Protein AF-A0A6S7KHD9-F1 (afdb_monomer_lite)

Structure (mmCIF, N/CA/C/O backbone):
data_AF-A0A6S7KHD9-F1
#
_entry.id   AF-A0A6S7KHD9-F1
#
loop_
_atom_site.group_PDB
_atom_site.id
_atom_site.type_symbol
_atom_site.label_atom_id
_atom_site.label_alt_id
_atom_site.label_comp_id
_atom_site.label_asym_id
_atom_site.label_entity_id
_atom_site.label_seq_id
_atom_site.pdbx_PDB_ins_code
_atom_site.Cartn_x
_atom_site.Cartn_y
_atom_site.Cartn_z
_atom_site.occupancy
_atom_site.B_iso_or_equiv
_atom_site.auth_seq_id
_atom_site.auth_comp_id
_atom_site.auth_asym_id
_atom_site.auth_atom_id
_atom_site.pdbx_PDB_model_num
ATOM 1 N N . MET A 1 1 ? 16.690 0.648 7.094 1.00 38.12 1 MET A N 1
ATOM 2 C CA . MET A 1 1 ? 15.718 0.200 6.073 1.00 38.12 1 MET A CA 1
ATOM 3 C C . MET A 1 1 ? 16.508 -0.007 4.789 1.00 38.12 1 MET A C 1
ATOM 5 O O . MET A 1 1 ? 17.047 0.962 4.278 1.00 38.12 1 MET A O 1
ATOM 9 N N . TRP A 1 2 ? 16.720 -1.254 4.365 1.00 47.06 2 TRP A N 1
ATOM 10 C CA . TRP A 1 2 ? 17.621 -1.574 3.252 1.00 47.06 2 TRP A CA 1
ATOM 11 C C . TRP A 1 2 ? 16.851 -1.494 1.932 1.00 47.06 2 TRP A C 1
ATOM 13 O O . TRP A 1 2 ? 16.007 -2.342 1.657 1.00 47.06 2 TRP A O 1
ATOM 23 N N . PHE A 1 3 ? 17.110 -0.466 1.126 1.00 56.59 3 PHE A N 1
ATOM 24 C CA . PHE A 1 3 ? 16.656 -0.434 -0.261 1.00 56.59 3 PHE A CA 1
ATOM 25 C C . PHE A 1 3 ? 17.584 -1.342 -1.074 1.00 56.59 3 PHE A C 1
ATOM 27 O O . PHE A 1 3 ? 18.740 -0.998 -1.300 1.00 56.59 3 PHE A O 1
ATOM 34 N N . VAL A 1 4 ? 17.107 -2.521 -1.474 1.00 64.06 4 VAL A N 1
ATOM 35 C CA . VAL A 1 4 ? 17.858 -3.391 -2.389 1.00 64.06 4 VAL A CA 1
ATOM 36 C C . VAL A 1 4 ? 17.820 -2.763 -3.781 1.00 64.06 4 VAL A C 1
ATOM 38 O O . VAL A 1 4 ? 16.750 -2.488 -4.326 1.00 64.06 4 VAL A O 1
ATOM 41 N N . THR A 1 5 ? 18.995 -2.510 -4.351 1.00 79.94 5 THR A N 1
ATOM 42 C CA . THR A 1 5 ? 19.128 -2.001 -5.723 1.00 79.94 5 THR A CA 1
ATOM 43 C C . THR A 1 5 ? 18.818 -3.116 -6.732 1.00 79.94 5 THR A C 1
ATOM 45 O O . THR A 1 5 ? 19.049 -4.293 -6.458 1.00 79.94 5 THR A O 1
ATOM 48 N N . ALA A 1 6 ? 18.315 -2.777 -7.926 1.00 76.31 6 ALA A N 1
ATOM 49 C CA . ALA A 1 6 ? 17.919 -3.776 -8.934 1.00 76.31 6 ALA A CA 1
ATOM 50 C C . ALA A 1 6 ? 19.052 -4.753 -9.305 1.00 76.31 6 ALA A C 1
ATOM 52 O O . ALA A 1 6 ? 18.811 -5.933 -9.551 1.00 76.31 6 ALA A O 1
ATOM 53 N N . ARG A 1 7 ? 20.299 -4.271 -9.301 1.00 81.44 7 ARG A N 1
ATOM 54 C CA . ARG A 1 7 ? 21.485 -5.092 -9.545 1.00 81.44 7 ARG A CA 1
ATOM 55 C C . ARG A 1 7 ? 21.727 -6.098 -8.415 1.00 81.44 7 ARG A C 1
ATOM 57 O O . ARG A 1 7 ? 21.930 -7.276 -8.683 1.00 81.44 7 ARG A O 1
ATOM 64 N N . GLN A 1 8 ? 21.634 -5.647 -7.168 1.00 83.38 8 GLN A N 1
ATOM 65 C CA . GLN A 1 8 ? 21.805 -6.494 -5.990 1.00 83.38 8 GLN A CA 1
ATOM 66 C C . GLN A 1 8 ? 20.719 -7.578 -5.900 1.00 83.38 8 GLN A C 1
ATOM 68 O O . GLN A 1 8 ? 21.007 -8.701 -5.500 1.00 83.38 8 GLN A O 1
ATOM 73 N N . ALA A 1 9 ? 19.491 -7.281 -6.339 1.00 81.62 9 ALA A N 1
ATOM 74 C CA . ALA A 1 9 ? 18.421 -8.277 -6.417 1.00 81.62 9 ALA A CA 1
ATOM 75 C C . ALA A 1 9 ? 18.743 -9.410 -7.412 1.00 81.62 9 ALA A C 1
ATOM 77 O O . ALA A 1 9 ? 18.482 -10.574 -7.123 1.00 81.62 9 ALA A O 1
ATOM 78 N N . ILE A 1 10 ? 19.344 -9.087 -8.565 1.00 84.69 10 ILE A N 1
ATOM 79 C CA . ILE A 1 10 ? 19.777 -10.087 -9.557 1.00 84.69 10 ILE A CA 1
ATOM 80 C C . ILE A 1 10 ? 20.881 -10.981 -8.980 1.00 84.69 10 ILE A C 1
ATOM 82 O O . ILE A 1 10 ? 20.844 -12.192 -9.176 1.00 84.69 10 ILE A O 1
ATOM 86 N N . GLU A 1 11 ? 21.836 -10.398 -8.254 1.00 84.00 11 GLU A N 1
ATOM 87 C CA . GLU A 1 11 ? 22.936 -11.136 -7.619 1.00 84.00 11 GLU A CA 1
ATOM 88 C C . GLU A 1 11 ? 22.437 -12.048 -6.478 1.00 84.00 11 GLU A C 1
ATOM 90 O O . GLU A 1 11 ? 22.921 -13.168 -6.324 1.00 84.00 11 GLU A O 1
ATOM 95 N N . GLN A 1 12 ? 21.430 -11.610 -5.712 1.00 82.75 12 GLN A N 1
ATOM 96 C CA . GLN A 1 12 ? 20.821 -12.395 -4.629 1.00 82.75 12 GLN A CA 1
ATOM 97 C C . GLN A 1 12 ? 19.933 -13.537 -5.137 1.00 82.75 12 GLN A C 1
ATOM 99 O O . GLN A 1 12 ? 19.896 -14.611 -4.536 1.00 82.75 12 GLN A O 1
ATOM 104 N N . CYS A 1 13 ? 19.218 -13.335 -6.244 1.00 78.56 13 CYS A N 1
ATOM 105 C CA . CYS A 1 13 ? 18.383 -14.360 -6.860 1.00 78.56 13 CYS A CA 1
ATOM 106 C C . CYS A 1 13 ? 19.208 -15.272 -7.785 1.00 78.56 13 CYS A C 1
ATOM 108 O O . CYS A 1 13 ? 18.943 -15.355 -8.977 1.00 78.56 13 CYS A O 1
ATOM 110 N N . SER A 1 14 ? 20.205 -15.984 -7.260 1.00 79.38 14 SER A N 1
ATOM 111 C CA . SER A 1 14 ? 20.930 -16.994 -8.044 1.00 79.38 14 SER A CA 1
ATOM 112 C C . SER A 1 14 ? 20.189 -18.336 -8.003 1.00 79.38 14 SER A C 1
ATOM 114 O O . SER A 1 14 ? 20.044 -18.937 -6.940 1.00 79.38 14 SER A O 1
ATOM 116 N N . ASN A 1 15 ? 19.692 -18.812 -9.151 1.00 78.69 15 ASN A N 1
ATOM 117 C CA . ASN A 1 15 ? 19.079 -20.136 -9.293 1.00 78.69 15 ASN A CA 1
ATOM 118 C C . ASN A 1 15 ? 19.820 -20.923 -10.391 1.00 78.69 15 ASN A C 1
ATOM 120 O O . ASN A 1 15 ? 19.953 -20.410 -11.503 1.00 78.69 15 ASN A O 1
ATOM 124 N N . PRO A 1 16 ? 20.265 -22.168 -10.137 1.00 85.12 16 PRO A N 1
ATOM 125 C CA . PRO A 1 16 ? 21.029 -22.959 -11.107 1.00 85.12 16 PRO A CA 1
ATOM 126 C C . PRO A 1 16 ? 20.284 -23.234 -12.425 1.00 85.12 16 PRO A C 1
ATOM 128 O O . PRO A 1 16 ? 20.919 -23.482 -13.446 1.00 85.12 16 PRO A O 1
ATOM 131 N N . MET A 1 17 ? 18.951 -23.155 -12.434 1.00 86.31 17 MET A N 1
ATOM 132 C CA . MET A 1 17 ? 18.121 -23.379 -13.620 1.00 86.31 17 MET A CA 1
ATOM 133 C C . MET A 1 17 ? 17.767 -22.095 -14.383 1.00 86.31 17 MET A C 1
ATOM 135 O O . MET A 1 17 ? 17.244 -22.178 -15.493 1.00 86.31 17 MET A O 1
ATOM 139 N N . LEU A 1 18 ? 18.010 -20.904 -13.819 1.00 81.94 18 LEU A N 1
ATOM 140 C CA . LEU A 1 18 ? 17.540 -19.637 -14.389 1.00 81.94 18 LEU A CA 1
ATOM 141 C C . LEU A 1 18 ? 18.650 -18.580 -14.389 1.00 81.94 18 LEU A C 1
ATOM 143 O O . LEU A 1 18 ? 19.140 -18.165 -13.344 1.00 81.94 18 LEU A O 1
ATOM 147 N N . LYS A 1 19 ? 18.997 -18.075 -15.578 1.00 82.88 19 LYS A N 1
ATOM 148 C CA . LYS A 1 19 ? 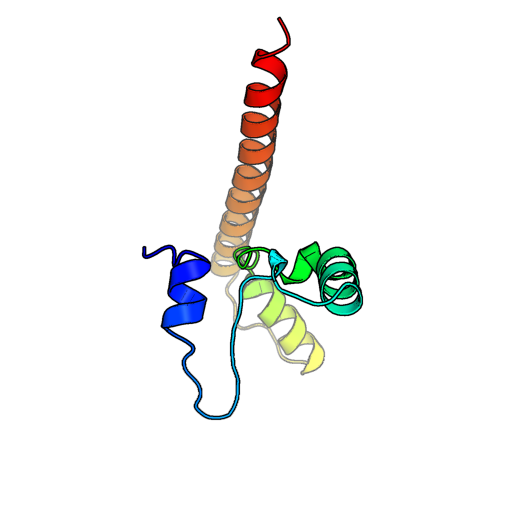19.905 -16.929 -15.725 1.00 82.88 19 LYS A CA 1
ATOM 149 C C . LYS A 1 19 ? 19.103 -15.631 -15.671 1.00 82.88 19 LYS A C 1
ATOM 151 O O . LYS A 1 19 ? 18.352 -15.331 -16.596 1.00 82.88 19 LYS A O 1
ATOM 156 N N . LEU A 1 20 ? 19.288 -14.849 -14.612 1.00 85.69 20 LEU A N 1
ATOM 157 C CA . LEU A 1 20 ? 18.731 -13.501 -14.501 1.00 85.69 20 LEU A CA 1
ATOM 158 C C . LEU A 1 20 ? 19.692 -12.485 -15.124 1.00 85.69 20 LEU A C 1
ATOM 160 O O . LEU A 1 20 ? 20.900 -12.539 -14.902 1.00 85.69 20 LEU A O 1
ATOM 164 N N . ARG A 1 21 ? 19.151 -11.573 -15.936 1.00 85.44 21 ARG A N 1
ATOM 165 C CA . ARG A 1 21 ? 19.896 -10.508 -16.619 1.00 85.44 21 ARG A CA 1
ATOM 166 C C . ARG A 1 21 ? 19.122 -9.194 -16.566 1.00 85.44 21 ARG A C 1
ATOM 168 O O . ARG A 1 21 ? 17.891 -9.221 -16.478 1.00 85.44 21 ARG A O 1
ATOM 175 N N . PRO A 1 22 ? 19.810 -8.046 -16.658 1.00 88.00 22 PRO A N 1
ATOM 176 C CA . PRO A 1 22 ? 19.148 -6.762 -16.819 1.00 88.00 22 PRO A CA 1
ATOM 177 C C . PRO A 1 22 ? 18.266 -6.721 -18.074 1.00 88.00 22 PRO A C 1
ATOM 179 O O . PRO A 1 22 ? 18.598 -7.285 -19.116 1.00 88.00 22 PRO A O 1
ATOM 182 N N . LEU A 1 23 ? 17.159 -5.979 -18.006 1.00 85.19 23 LEU A N 1
ATOM 183 C CA . LEU A 1 23 ? 16.171 -5.905 -19.087 1.00 85.19 23 LEU A CA 1
ATOM 184 C C . LEU A 1 23 ? 16.737 -5.352 -20.413 1.00 85.19 23 LEU A C 1
ATOM 186 O O . LEU A 1 23 ? 16.223 -5.683 -21.484 1.00 85.19 23 LEU A O 1
ATOM 190 N N . TYR A 1 24 ? 17.800 -4.540 -20.373 1.00 87.25 24 TYR A N 1
ATOM 191 C CA . TYR A 1 24 ? 18.432 -4.009 -21.588 1.00 87.25 24 TYR A CA 1
ATOM 192 C C . TYR A 1 24 ? 19.090 -5.109 -22.443 1.00 87.25 24 TYR A C 1
ATOM 194 O O . TYR A 1 24 ? 19.113 -4.975 -23.668 1.00 87.25 24 TYR A O 1
ATOM 202 N N . GLU A 1 25 ? 19.524 -6.213 -21.823 1.00 90.00 25 GLU A N 1
ATOM 203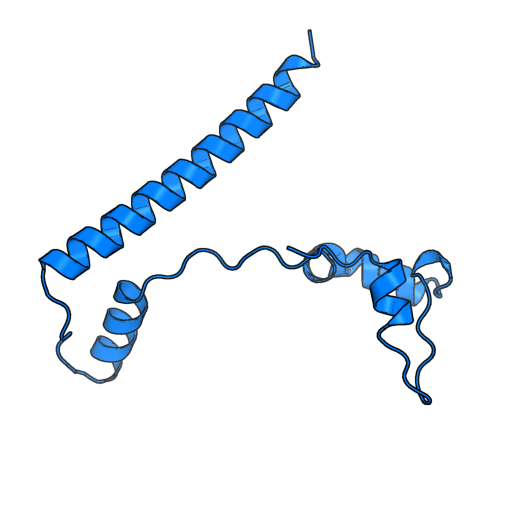 C CA . GLU A 1 25 ? 20.072 -7.405 -22.496 1.00 90.00 25 GLU A CA 1
ATOM 204 C C . GLU A 1 25 ? 18.973 -8.340 -23.026 1.00 90.00 25 GLU A C 1
ATOM 206 O O . GLU A 1 25 ? 19.251 -9.294 -23.748 1.00 90.00 25 GLU A O 1
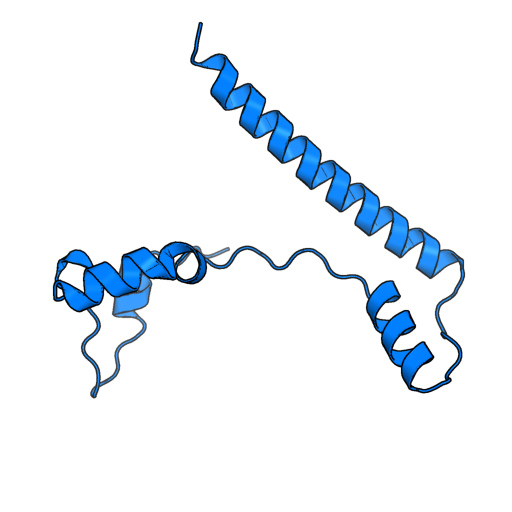ATOM 211 N N . GLY A 1 26 ? 17.708 -8.088 -22.675 1.00 87.19 26 GLY A N 1
ATOM 212 C CA . GLY A 1 26 ? 16.582 -8.922 -23.080 1.00 87.19 26 GLY A CA 1
ATOM 213 C C . GLY A 1 26 ? 16.210 -8.788 -24.561 1.00 87.19 26 GLY A C 1
ATOM 214 O O . GLY A 1 26 ? 16.502 -7.790 -25.229 1.00 87.19 26 GLY A O 1
ATOM 215 N N . THR A 1 27 ? 15.476 -9.784 -25.062 1.00 92.31 27 THR A N 1
ATOM 216 C CA . THR A 1 27 ? 14.879 -9.763 -26.407 1.00 92.31 27 THR A CA 1
ATOM 217 C C . THR A 1 27 ? 13.859 -8.628 -26.559 1.00 92.31 27 THR A C 1
ATOM 219 O O . THR A 1 27 ? 13.313 -8.124 -25.574 1.00 92.31 27 THR A O 1
ATOM 222 N N . GLN A 1 28 ? 13.539 -8.244 -27.800 1.00 93.31 28 GLN A N 1
ATOM 223 C CA . GLN A 1 28 ? 12.531 -7.207 -28.073 1.00 93.31 28 GLN A CA 1
ATOM 224 C C . GLN A 1 28 ? 11.164 -7.543 -27.459 1.00 93.31 28 GLN A C 1
ATOM 226 O O . GLN A 1 28 ? 10.538 -6.691 -26.831 1.00 93.31 28 GLN A O 1
ATOM 231 N N . ASN A 1 29 ? 10.743 -8.808 -27.531 1.00 92.19 29 ASN A N 1
ATOM 232 C CA . ASN A 1 29 ? 9.500 -9.275 -26.909 1.00 92.19 29 ASN A CA 1
ATOM 233 C C . ASN A 1 29 ? 9.517 -9.104 -25.383 1.00 92.19 29 ASN A C 1
ATOM 235 O O . ASN A 1 29 ? 8.520 -8.680 -24.798 1.00 92.19 29 ASN A O 1
ATOM 239 N N . SER A 1 30 ? 10.657 -9.382 -24.739 1.00 89.06 30 SER A N 1
ATOM 240 C CA . SER A 1 30 ? 10.833 -9.172 -23.298 1.00 89.06 30 SER A CA 1
ATOM 241 C C . SER A 1 30 ? 10.738 -7.688 -22.933 1.00 89.06 30 SER A C 1
ATOM 243 O O . SER A 1 30 ? 9.993 -7.311 -22.026 1.00 89.06 30 SER A O 1
ATOM 245 N N . LYS A 1 31 ? 11.400 -6.821 -23.710 1.00 91.19 31 LYS A N 1
ATOM 246 C CA . LYS A 1 31 ? 11.348 -5.361 -23.542 1.00 91.19 31 LYS A CA 1
ATOM 247 C C . LYS A 1 31 ? 9.926 -4.819 -23.697 1.00 91.19 31 LYS A C 1
ATOM 249 O O . LYS A 1 31 ? 9.483 -4.030 -22.866 1.00 91.19 31 LYS A O 1
ATOM 254 N N . LEU A 1 32 ? 9.187 -5.267 -24.712 1.00 93.38 32 LEU A N 1
ATOM 255 C CA . LEU A 1 32 ? 7.789 -4.879 -24.928 1.00 93.38 32 LEU A CA 1
ATOM 256 C C . LEU A 1 32 ? 6.879 -5.351 -23.791 1.00 93.38 32 LEU A C 1
ATOM 258 O O . LEU A 1 32 ? 6.051 -4.578 -23.310 1.00 93.38 32 LEU A O 1
ATOM 262 N N . LYS A 1 33 ? 7.055 -6.589 -23.317 1.00 90.94 33 LYS A N 1
ATOM 263 C CA . LYS A 1 33 ? 6.297 -7.123 -22.178 1.00 90.94 33 LYS A CA 1
ATOM 264 C C . LYS A 1 33 ? 6.561 -6.325 -20.901 1.00 90.94 33 LYS A C 1
ATOM 266 O O . LYS A 1 33 ? 5.619 -5.993 -20.191 1.00 90.94 33 LYS A O 1
ATOM 271 N N . ALA A 1 34 ? 7.816 -5.975 -20.636 1.00 89.19 34 ALA A N 1
ATOM 272 C CA . ALA A 1 34 ? 8.174 -5.163 -19.481 1.00 89.19 34 ALA A CA 1
ATOM 273 C C . ALA A 1 34 ? 7.587 -3.747 -19.564 1.00 89.19 34 ALA A C 1
ATOM 275 O O . ALA A 1 34 ? 7.013 -3.277 -18.588 1.00 89.19 34 ALA A O 1
ATOM 276 N N . ARG A 1 35 ? 7.639 -3.103 -20.740 1.00 88.12 35 ARG A N 1
ATOM 277 C CA . ARG A 1 35 ? 7.007 -1.790 -20.967 1.00 88.12 35 ARG A CA 1
ATOM 278 C C . ARG A 1 35 ? 5.499 -1.813 -20.709 1.00 88.12 35 ARG A C 1
ATOM 280 O O . ARG A 1 35 ? 4.975 -0.880 -20.118 1.00 88.12 35 ARG A O 1
ATOM 287 N N . ARG A 1 36 ? 4.808 -2.884 -21.110 1.00 90.62 36 ARG A N 1
ATOM 288 C CA . ARG A 1 36 ? 3.366 -3.054 -20.855 1.00 90.62 36 ARG A CA 1
ATOM 289 C C . ARG A 1 36 ? 3.031 -3.267 -19.375 1.00 90.62 36 ARG A C 1
ATOM 291 O O . ARG A 1 36 ? 1.923 -2.954 -18.967 1.00 90.62 36 ARG A O 1
ATOM 298 N N . ASN A 1 37 ? 3.979 -3.765 -18.583 1.00 86.19 37 ASN A N 1
ATOM 299 C CA . ASN A 1 37 ? 3.779 -4.135 -17.180 1.00 86.19 37 ASN A CA 1
ATOM 300 C C . ASN A 1 37 ? 4.528 -3.214 -16.201 1.00 86.19 37 ASN A C 1
ATOM 302 O O . ASN A 1 37 ? 4.831 -3.633 -15.084 1.00 86.19 37 ASN A O 1
ATOM 306 N N . VAL A 1 38 ? 4.850 -1.977 -16.599 1.00 83.12 38 VAL A N 1
ATOM 307 C CA . VAL A 1 38 ? 5.645 -1.035 -15.785 1.00 83.12 38 VAL A CA 1
ATOM 308 C C . VAL A 1 38 ? 5.070 -0.849 -14.382 1.00 83.12 38 VAL A C 1
ATOM 310 O O . VAL A 1 38 ? 5.832 -0.846 -13.419 1.00 83.12 38 VAL A O 1
ATOM 313 N N . ASP A 1 39 ? 3.747 -0.779 -14.241 1.00 78.81 39 ASP A N 1
ATOM 314 C CA . ASP A 1 39 ? 3.093 -0.586 -12.941 1.00 78.81 39 ASP A CA 1
ATOM 315 C C . ASP A 1 39 ? 3.353 -1.726 -11.946 1.00 78.81 39 ASP A C 1
ATOM 317 O O . ASP A 1 39 ? 3.391 -1.494 -10.738 1.00 78.81 39 ASP A O 1
ATOM 321 N N . PHE A 1 40 ? 3.582 -2.944 -12.444 1.00 76.12 40 PHE A N 1
ATOM 322 C CA . PHE A 1 40 ? 3.893 -4.123 -11.631 1.00 76.12 40 PHE A CA 1
ATOM 323 C C . PHE A 1 40 ? 5.392 -4.286 -11.363 1.00 76.12 40 PHE A C 1
ATOM 325 O O . PHE A 1 40 ? 5.774 -4.988 -10.431 1.00 76.12 40 PHE A O 1
ATOM 332 N N . LEU A 1 41 ? 6.238 -3.668 -12.191 1.00 75.81 41 LEU A N 1
ATOM 333 C CA . LEU A 1 41 ? 7.698 -3.708 -12.073 1.00 75.81 41 LEU A CA 1
ATOM 334 C C . LEU A 1 41 ? 8.256 -2.578 -11.196 1.00 75.81 41 LEU A C 1
ATOM 336 O O . LEU A 1 41 ? 9.445 -2.583 -10.877 1.00 75.81 41 LEU A O 1
ATOM 340 N N . GLN A 1 42 ? 7.426 -1.603 -10.815 1.00 75.25 42 GLN A N 1
ATOM 341 C CA . GLN A 1 42 ? 7.816 -0.569 -9.863 1.00 75.25 42 GLN A CA 1
ATOM 342 C C . GLN A 1 42 ? 8.140 -1.194 -8.498 1.00 75.25 42 GLN A C 1
ATOM 344 O O . GLN A 1 42 ? 7.463 -2.141 -8.083 1.00 75.25 42 GLN A O 1
ATOM 349 N N . PRO A 1 43 ? 9.138 -0.655 -7.767 1.00 75.19 43 PRO A N 1
ATOM 350 C CA . PRO A 1 43 ? 9.343 -1.001 -6.370 1.00 75.19 43 PRO A CA 1
ATOM 351 C C . PRO A 1 43 ? 8.013 -0.943 -5.631 1.00 75.19 43 PRO A C 1
ATOM 353 O O . PRO A 1 43 ? 7.219 -0.021 -5.840 1.00 75.19 43 PRO A O 1
ATOM 356 N N . TYR A 1 44 ? 7.766 -1.959 -4.810 1.00 72.69 44 TYR A N 1
ATOM 357 C CA . TYR A 1 44 ? 6.487 -2.141 -4.148 1.00 72.69 44 TYR A CA 1
ATOM 358 C C . TYR A 1 44 ? 6.055 -0.849 -3.449 1.00 72.69 44 TYR A C 1
ATOM 360 O O . TYR A 1 44 ? 6.681 -0.402 -2.486 1.00 72.69 44 TYR A O 1
ATOM 368 N N . LYS A 1 45 ? 4.974 -0.242 -3.949 1.00 71.44 45 LYS A N 1
ATOM 369 C CA . LYS A 1 45 ? 4.313 0.859 -3.253 1.00 71.44 45 LYS A CA 1
ATOM 370 C C . LYS A 1 45 ? 3.797 0.290 -1.941 1.00 71.44 45 LYS A C 1
ATOM 372 O O . LYS A 1 45 ? 3.117 -0.737 -1.946 1.00 71.44 45 LYS A O 1
ATOM 377 N N . GLU A 1 46 ? 4.125 0.940 -0.827 1.00 74.06 46 GLU A N 1
ATOM 378 C CA . GLU A 1 46 ? 3.578 0.543 0.467 1.00 74.06 46 GLU A CA 1
ATOM 379 C C . GLU A 1 46 ? 2.056 0.432 0.345 1.00 74.06 46 GLU A C 1
ATOM 381 O O . GLU A 1 46 ? 1.395 1.335 -0.184 1.00 74.06 46 GLU A O 1
ATOM 386 N N . ARG A 1 47 ? 1.499 -0.704 0.790 1.00 74.44 47 ARG A N 1
ATOM 387 C CA . ARG A 1 47 ? 0.048 -0.897 0.788 1.00 74.44 47 ARG A CA 1
ATOM 388 C C . ARG A 1 47 ? -0.586 0.290 1.510 1.00 74.44 47 ARG A C 1
ATOM 390 O O . ARG A 1 47 ? -0.105 0.661 2.585 1.00 74.44 47 ARG A O 1
ATOM 397 N N . PRO A 1 48 ? -1.664 0.872 0.960 1.00 78.38 48 PRO A N 1
ATOM 398 C CA . PRO A 1 48 ? -2.374 1.925 1.662 1.00 78.38 48 PRO A CA 1
ATOM 399 C C . PRO A 1 48 ? -2.748 1.408 3.049 1.00 78.38 48 PRO A C 1
ATOM 401 O O . PRO A 1 48 ? -3.129 0.244 3.193 1.00 78.38 48 PRO A O 1
ATOM 404 N N . LYS A 1 49 ? -2.620 2.256 4.073 1.00 79.62 49 LYS A N 1
ATOM 405 C CA . LYS A 1 49 ? -2.945 1.853 5.442 1.00 79.62 49 LYS A CA 1
ATOM 406 C C . LYS A 1 49 ? -4.410 1.411 5.495 1.00 79.62 49 LYS A C 1
ATOM 408 O O . LYS A 1 49 ? -5.324 2.223 5.363 1.00 79.62 49 LYS A O 1
ATOM 413 N N . THR A 1 50 ? -4.629 0.110 5.640 1.00 80.19 50 THR A N 1
ATOM 414 C CA . THR A 1 50 ? -5.955 -0.494 5.789 1.00 80.19 50 THR A CA 1
ATOM 415 C C . THR A 1 50 ? -6.376 -0.457 7.248 1.00 80.19 50 THR A C 1
ATOM 417 O O . THR A 1 50 ? -5.532 -0.617 8.129 1.00 80.19 50 THR A O 1
ATOM 420 N N . THR A 1 51 ? -7.673 -0.326 7.523 1.00 80.25 51 THR A N 1
ATOM 421 C CA . THR A 1 51 ? -8.176 -0.358 8.901 1.00 80.25 51 THR A CA 1
ATOM 422 C C . THR A 1 51 ? -8.904 -1.626 9.257 1.00 80.25 51 THR A C 1
ATOM 424 O O . THR A 1 51 ? -9.676 -2.192 8.478 1.00 80.25 51 THR A O 1
ATOM 427 N N . LYS A 1 52 ? -8.712 -2.012 10.518 1.00 83.50 52 LYS A N 1
ATOM 428 C CA . LYS A 1 52 ? -9.415 -3.129 11.147 1.00 83.50 52 LYS A CA 1
ATOM 429 C C . LYS A 1 52 ? -10.921 -2.878 11.178 1.00 83.50 52 LYS A C 1
ATOM 431 O O . LYS A 1 52 ? -11.698 -3.813 11.047 1.00 83.50 52 LYS A O 1
ATOM 436 N N . LEU A 1 53 ? -11.338 -1.611 11.267 1.00 88.75 53 LEU A N 1
ATOM 437 C CA . LEU A 1 53 ? -12.746 -1.223 11.260 1.00 88.75 53 LEU A CA 1
ATOM 438 C C . LEU A 1 53 ? -13.491 -1.702 10.006 1.00 88.75 53 LEU A C 1
ATOM 440 O O . LEU A 1 53 ? -14.561 -2.299 10.119 1.00 88.75 53 LEU A O 1
ATOM 444 N N . VAL A 1 54 ? -12.942 -1.439 8.816 1.00 88.06 54 VAL A N 1
ATOM 445 C CA . VAL A 1 54 ? -13.603 -1.813 7.556 1.00 88.06 54 VAL A CA 1
ATOM 446 C C . VAL A 1 54 ? -13.628 -3.330 7.403 1.00 88.06 54 VAL A C 1
ATOM 448 O O . VAL A 1 54 ? -14.682 -3.877 7.085 1.00 88.06 54 VAL A O 1
ATOM 451 N N . ALA A 1 55 ? -12.514 -4.004 7.707 1.00 90.25 55 ALA A N 1
ATOM 452 C CA . ALA A 1 55 ? -12.439 -5.463 7.700 1.00 90.25 55 ALA A CA 1
ATOM 453 C C . ALA A 1 55 ? -13.483 -6.090 8.644 1.00 90.25 55 ALA A C 1
ATOM 455 O O . ALA A 1 55 ? -14.287 -6.910 8.208 1.00 90.25 55 ALA A O 1
ATOM 456 N N . ASN A 1 56 ? -13.553 -5.628 9.897 1.00 90.81 56 ASN A N 1
ATOM 457 C CA . ASN A 1 56 ? -14.510 -6.121 10.890 1.00 90.81 56 ASN A CA 1
ATOM 458 C C . ASN A 1 56 ? -15.959 -5.894 10.457 1.00 90.81 56 ASN A C 1
ATOM 460 O O . ASN A 1 56 ? -16.783 -6.783 10.626 1.00 90.81 56 ASN A O 1
ATOM 464 N N . ARG A 1 57 ? -16.282 -4.734 9.870 1.00 91.31 57 ARG A N 1
ATOM 465 C CA . ARG A 1 57 ? -17.629 -4.461 9.344 1.00 91.31 57 ARG A CA 1
ATOM 466 C C . ARG A 1 57 ? -18.012 -5.449 8.242 1.00 91.31 57 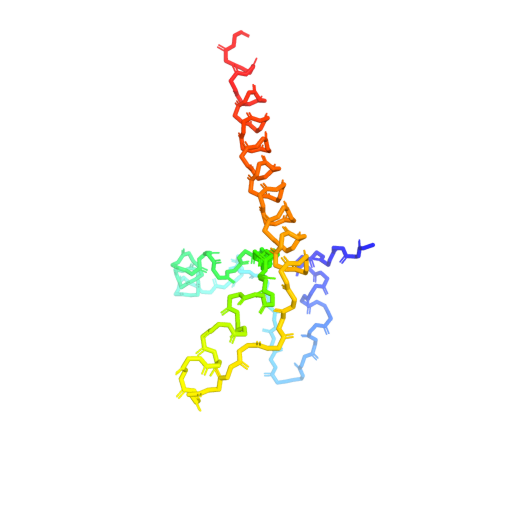ARG A C 1
ATOM 468 O O . ARG A 1 57 ? -19.123 -5.965 8.262 1.00 91.31 57 ARG A O 1
ATOM 475 N N . LEU A 1 58 ? -17.117 -5.663 7.277 1.00 92.88 58 LEU A N 1
ATOM 476 C CA . LEU A 1 58 ? -17.375 -6.534 6.129 1.00 92.88 58 LEU A CA 1
ATOM 477 C C . LEU A 1 58 ? -17.570 -7.986 6.573 1.00 92.88 58 LEU A C 1
ATOM 479 O O . LEU A 1 58 ? -18.562 -8.607 6.207 1.00 92.88 58 LEU A O 1
ATOM 483 N N . VAL A 1 59 ? -16.664 -8.491 7.411 1.00 94.00 59 VAL A N 1
ATOM 484 C CA . VAL A 1 59 ? -16.716 -9.868 7.915 1.00 94.00 59 VAL A CA 1
ATOM 485 C C . VAL A 1 59 ? -17.931 -10.076 8.817 1.00 94.00 59 VAL A C 1
ATOM 487 O O . VAL A 1 59 ? -18.685 -11.021 8.616 1.00 94.00 59 VAL A O 1
ATOM 490 N N . ALA A 1 60 ? -18.167 -9.176 9.775 1.00 94.44 60 ALA A N 1
ATOM 491 C CA . ALA A 1 60 ? -19.300 -9.295 10.688 1.00 94.44 60 ALA A CA 1
ATOM 492 C C . ALA A 1 60 ? -20.642 -9.212 9.945 1.00 94.44 60 ALA A C 1
ATOM 494 O O . ALA A 1 60 ? -21.542 -9.986 10.244 1.00 94.44 60 ALA A O 1
ATOM 495 N N . GLY A 1 61 ? -20.759 -8.336 8.939 1.00 94.81 61 GLY A N 1
ATOM 496 C CA . GLY A 1 61 ? -21.956 -8.237 8.102 1.00 94.81 61 GLY A CA 1
ATOM 497 C C . GLY A 1 61 ? -22.221 -9.503 7.287 1.00 94.81 61 GLY A C 1
ATOM 498 O O . GLY A 1 61 ? -23.353 -9.971 7.256 1.00 94.81 61 GLY A O 1
ATOM 499 N N . ALA A 1 62 ? -21.183 -10.091 6.686 1.00 96.62 62 ALA A N 1
ATOM 500 C CA . ALA A 1 62 ? -21.310 -11.330 5.917 1.00 96.62 62 ALA A CA 1
ATOM 501 C C . ALA A 1 62 ? -21.661 -12.543 6.794 1.00 96.62 62 ALA A C 1
ATOM 503 O O . ALA A 1 62 ? -22.416 -13.411 6.371 1.00 96.62 62 ALA A O 1
ATOM 504 N N . LEU A 1 63 ? -21.134 -12.591 8.021 1.00 96.94 63 LEU A N 1
ATOM 505 C CA . LEU A 1 63 ? -21.391 -13.670 8.979 1.00 96.94 63 LEU A CA 1
ATOM 506 C C . LEU A 1 63 ? -22.633 -13.427 9.857 1.00 96.94 63 LEU A C 1
ATOM 508 O O . LEU A 1 63 ? -22.917 -14.233 10.738 1.00 96.94 63 LEU A O 1
ATOM 512 N N . GLY A 1 64 ? -23.344 -12.305 9.684 1.00 95.00 64 GLY A N 1
ATOM 513 C CA . GLY A 1 64 ? -24.485 -11.930 10.532 1.00 95.00 64 GLY A CA 1
ATOM 514 C C . GLY A 1 64 ? -24.121 -11.674 12.003 1.00 95.00 64 GLY A C 1
ATOM 515 O O . GLY A 1 64 ? -24.981 -11.701 12.882 1.00 95.00 64 GLY A O 1
ATOM 516 N N . MET A 1 65 ? -22.843 -11.435 12.300 1.00 92.81 65 MET A N 1
ATOM 517 C CA . MET A 1 65 ? -22.338 -11.214 13.651 1.00 92.81 65 MET A CA 1
ATOM 518 C C . MET A 1 65 ? -22.377 -9.730 14.026 1.00 92.81 65 MET A C 1
ATOM 520 O O . MET A 1 65 ? -22.223 -8.836 13.193 1.00 92.81 65 MET A O 1
ATOM 524 N N . ARG A 1 66 ? -22.502 -9.437 15.325 1.00 87.50 66 ARG A N 1
ATOM 525 C CA . ARG A 1 66 ? -22.331 -8.068 15.834 1.00 87.50 66 ARG A CA 1
ATOM 526 C C . ARG A 1 66 ? -20.845 -7.732 15.966 1.00 87.50 66 ARG A C 1
ATOM 528 O O . ARG A 1 66 ? -20.059 -8.535 16.466 1.00 87.50 66 ARG A O 1
ATOM 535 N N . SER A 1 67 ? -20.463 -6.527 15.544 1.00 85.12 67 SER A N 1
ATOM 536 C CA . SER A 1 67 ? -19.093 -6.030 15.714 1.00 85.12 67 SER A CA 1
ATOM 537 C C . SER A 1 67 ? -18.757 -5.865 17.199 1.00 85.12 67 SER A C 1
ATOM 539 O O . SER A 1 67 ? -19.506 -5.218 17.928 1.00 85.12 67 SER A O 1
ATOM 541 N N . LYS A 1 68 ? -17.614 -6.413 17.629 1.00 86.00 68 LYS A N 1
ATOM 542 C CA . LYS A 1 68 ? -17.103 -6.302 19.008 1.00 86.00 68 LYS A CA 1
ATOM 543 C C . LYS A 1 68 ? -16.387 -4.973 19.294 1.00 86.00 68 LYS A C 1
ATOM 545 O O . LYS A 1 68 ? -16.019 -4.723 20.431 1.00 86.00 68 LYS A O 1
ATOM 550 N N . MET A 1 69 ? -16.181 -4.138 18.272 1.00 87.38 69 MET A N 1
ATOM 551 C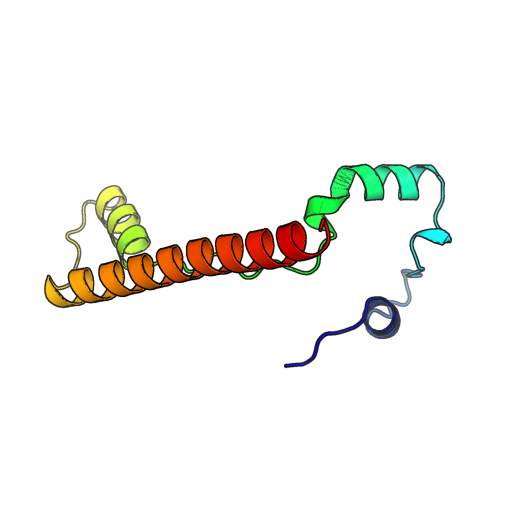 CA . MET A 1 69 ? -15.435 -2.880 18.390 1.00 87.38 69 MET A CA 1
ATOM 552 C C . MET A 1 69 ? -16.217 -1.831 19.189 1.00 87.38 69 MET A C 1
ATOM 554 O O . MET A 1 69 ? -17.367 -1.496 18.847 1.00 87.38 69 MET A O 1
ATOM 558 N N . SER A 1 70 ? -15.564 -1.237 20.185 1.00 89.94 70 SER A N 1
ATOM 559 C CA . SER A 1 70 ? -16.135 -0.147 20.975 1.00 89.94 70 SER A CA 1
ATOM 560 C C . SER A 1 70 ? -16.358 1.110 20.112 1.00 89.94 70 SER A C 1
ATOM 562 O O . SER A 1 70 ? -15.934 1.200 18.951 1.00 89.94 70 SER A O 1
ATOM 564 N N . LYS A 1 71 ? -17.112 2.088 20.629 1.00 89.06 71 LYS A N 1
ATOM 565 C CA . LYS A 1 71 ? -17.297 3.376 19.934 1.00 89.06 71 LYS A CA 1
ATOM 566 C C . LYS A 1 71 ? -15.992 4.181 19.901 1.00 89.06 71 LYS A C 1
ATOM 568 O O . LYS A 1 71 ? -15.677 4.767 18.872 1.00 89.06 71 LYS A O 1
ATOM 573 N N . GLU A 1 72 ? -15.219 4.141 20.979 1.00 91.94 72 GLU A N 1
ATOM 574 C CA . GLU A 1 72 ? -13.941 4.849 21.110 1.00 91.94 72 GLU A CA 1
ATOM 575 C C . GLU A 1 72 ? -12.890 4.291 20.144 1.00 91.94 72 GLU A C 1
ATOM 577 O O . GLU A 1 72 ? -12.280 5.040 19.383 1.00 91.94 72 GLU A O 1
ATOM 582 N N . GLU A 1 73 ? -12.763 2.963 20.059 1.00 89.25 73 GLU A N 1
ATOM 583 C CA . GLU A 1 73 ? -11.865 2.296 19.105 1.00 89.25 73 GLU A CA 1
ATOM 584 C C . GLU A 1 73 ? -12.212 2.649 17.653 1.00 89.25 73 GLU A C 1
ATOM 586 O O . GLU A 1 73 ? -11.334 2.824 16.805 1.00 89.25 73 GLU A O 1
ATOM 591 N N . ARG A 1 74 ? -13.510 2.792 17.353 1.00 89.06 74 ARG A N 1
ATOM 592 C CA . ARG A 1 74 ? -13.986 3.253 16.044 1.00 89.06 74 ARG A CA 1
ATOM 593 C C . ARG A 1 74 ? -13.566 4.686 15.745 1.00 89.06 74 ARG A C 1
ATOM 595 O O . ARG A 1 74 ? -13.217 4.962 14.597 1.00 89.06 74 ARG A O 1
ATOM 602 N N . GLN A 1 75 ? -13.634 5.574 16.733 1.00 91.62 75 GLN A N 1
ATOM 603 C CA . GLN A 1 75 ? -13.233 6.975 16.604 1.00 91.62 75 GLN A CA 1
ATOM 604 C C . GLN A 1 75 ? -11.732 7.071 16.300 1.00 91.62 75 GLN A C 1
ATOM 606 O O . GLN A 1 75 ? -11.348 7.642 15.280 1.00 91.62 75 GLN A O 1
ATOM 611 N N . LEU A 1 76 ? -10.909 6.384 17.098 1.00 91.75 76 LEU A N 1
ATOM 612 C CA . LEU A 1 76 ? -9.453 6.355 16.949 1.00 91.75 76 LEU A CA 1
ATOM 613 C C . LEU A 1 76 ? -9.021 5.813 15.583 1.00 91.75 76 LEU A C 1
ATOM 615 O O . LEU A 1 76 ? -8.161 6.385 14.917 1.00 91.75 76 LEU A O 1
ATOM 619 N N . GLU A 1 77 ? -9.626 4.716 15.120 1.00 89.94 77 GLU A N 1
ATOM 620 C CA . GLU A 1 77 ? -9.320 4.174 13.792 1.00 89.94 77 GLU A CA 1
ATOM 621 C C . GLU A 1 77 ? -9.741 5.131 12.665 1.00 89.94 77 GLU A C 1
ATOM 623 O O . GLU A 1 77 ? -9.039 5.231 11.659 1.00 89.94 77 GLU A O 1
ATOM 628 N N . ARG A 1 78 ? -10.846 5.878 12.815 1.00 89.44 78 ARG A N 1
ATOM 629 C CA . ARG A 1 78 ? -11.261 6.897 11.833 1.00 89.44 78 ARG A CA 1
ATOM 630 C C . ARG A 1 78 ? -10.296 8.076 11.789 1.00 89.44 78 ARG A C 1
ATOM 632 O O . ARG A 1 78 ? -9.941 8.512 10.695 1.00 89.44 78 ARG A O 1
ATOM 639 N N . GLU A 1 79 ? -9.862 8.563 12.944 1.00 92.50 79 GLU A N 1
ATOM 640 C CA . GLU A 1 79 ? -8.889 9.652 13.053 1.00 92.50 79 GLU A CA 1
ATOM 641 C C . GLU A 1 79 ? -7.548 9.261 12.434 1.00 92.50 79 GLU A C 1
ATOM 643 O O . GLU A 1 79 ? -7.009 10.011 11.622 1.00 92.50 79 GLU A O 1
ATOM 648 N N . LYS A 1 80 ? -7.068 8.037 12.692 1.00 89.88 80 LYS A N 1
ATOM 649 C CA . LYS A 1 80 ? -5.862 7.496 12.044 1.00 89.88 80 LYS A CA 1
ATOM 650 C C . LYS A 1 80 ? -5.972 7.483 10.517 1.00 89.88 80 LYS A C 1
ATOM 652 O O . LYS A 1 80 ? -5.025 7.873 9.839 1.00 89.88 80 LYS A O 1
ATOM 657 N N . ILE A 1 81 ? -7.112 7.060 9.954 1.00 88.00 81 ILE A N 1
ATOM 658 C CA . ILE A 1 81 ? -7.330 7.102 8.492 1.00 88.00 81 ILE A CA 1
ATOM 659 C C . ILE A 1 81 ? -7.317 8.540 7.990 1.00 88.00 81 ILE A C 1
ATOM 661 O O . ILE A 1 81 ? -6.730 8.816 6.945 1.00 88.00 81 ILE A O 1
ATOM 665 N N . LYS A 1 82 ? -8.014 9.437 8.691 1.00 90.69 82 LYS A N 1
ATOM 666 C CA . LYS A 1 82 ? -8.15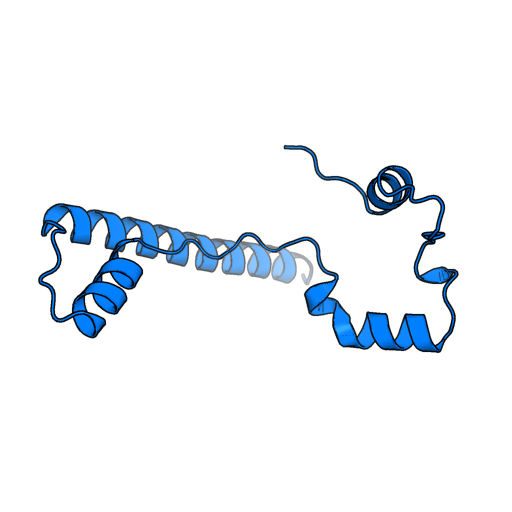2 10.835 8.292 1.00 90.69 82 LYS A CA 1
ATOM 667 C C . LYS A 1 82 ? -6.785 11.517 8.249 1.00 90.69 82 LYS A C 1
ATOM 669 O O . LYS A 1 82 ? -6.420 12.030 7.196 1.00 90.69 82 LYS A O 1
ATOM 674 N N . ALA A 1 83 ? -6.003 11.389 9.319 1.00 91.94 83 ALA A N 1
ATOM 675 C CA . ALA A 1 83 ? -4.640 11.905 9.393 1.00 91.94 83 ALA A CA 1
ATOM 676 C C . ALA A 1 83 ? -3.751 11.336 8.274 1.00 91.94 83 ALA A C 1
ATOM 678 O O . ALA A 1 83 ? -2.970 12.057 7.657 1.00 91.94 83 ALA A O 1
ATOM 679 N N . GLU A 1 84 ? -3.895 10.048 7.948 1.00 89.44 84 GLU A N 1
ATOM 680 C CA . GLU A 1 84 ? -3.124 9.435 6.868 1.00 89.44 84 GLU A CA 1
ATOM 681 C C . GLU A 1 84 ? -3.519 9.956 5.476 1.00 89.44 84 GLU A C 1
ATOM 683 O O . GLU A 1 84 ? -2.653 10.179 4.627 1.00 89.44 84 GLU A O 1
ATOM 688 N N . ARG A 1 85 ? -4.818 10.171 5.233 1.00 89.25 85 ARG A N 1
ATOM 689 C CA . ARG A 1 85 ? -5.322 10.767 3.986 1.00 89.25 85 ARG A CA 1
ATOM 690 C C . ARG A 1 85 ? -4.843 12.203 3.834 1.00 89.25 85 ARG A C 1
ATOM 692 O O . ARG A 1 85 ? -4.349 12.555 2.769 1.00 89.25 85 ARG A O 1
ATOM 699 N N . GLU A 1 86 ? -4.940 12.995 4.894 1.00 93.50 86 GLU A N 1
ATOM 700 C CA . GLU A 1 86 ? -4.445 14.373 4.925 1.00 93.50 86 GLU A CA 1
ATOM 701 C C . GLU A 1 86 ? -2.940 14.415 4.671 1.00 93.50 86 GLU A C 1
ATOM 703 O O . GLU A 1 86 ? -2.485 15.176 3.824 1.00 93.50 86 GLU A O 1
ATOM 708 N N . ARG A 1 87 ? -2.170 13.518 5.298 1.00 91.69 87 ARG A N 1
ATOM 709 C CA . ARG A 1 87 ? -0.734 13.368 5.040 1.00 91.69 87 ARG A CA 1
ATOM 710 C C . ARG A 1 87 ? -0.438 13.054 3.575 1.00 91.69 87 ARG A C 1
ATOM 712 O O . ARG A 1 87 ? 0.508 13.606 3.022 1.00 91.69 87 ARG A O 1
ATOM 719 N N . LYS A 1 88 ? -1.215 12.168 2.943 1.00 89.00 88 LYS A N 1
ATOM 720 C CA . LYS A 1 88 ? -1.058 11.846 1.517 1.00 89.00 88 LYS A CA 1
ATOM 721 C C . LYS A 1 88 ? -1.334 13.071 0.642 1.00 89.00 88 LYS A C 1
ATOM 723 O O . LYS A 1 88 ? -0.494 13.405 -0.186 1.00 89.00 88 LYS A O 1
ATOM 728 N N . VAL A 1 89 ? -2.454 13.756 0.871 1.00 92.56 89 VAL A N 1
ATOM 729 C CA . VAL A 1 89 ? -2.822 14.977 0.136 1.00 92.56 89 VAL A CA 1
ATOM 730 C C . VAL A 1 89 ? -1.760 16.061 0.322 1.00 92.56 89 VAL A C 1
ATOM 732 O O . VAL A 1 89 ? -1.358 16.699 -0.643 1.00 92.56 89 VAL A O 1
ATOM 735 N N . ASN A 1 90 ? -1.251 16.246 1.541 1.00 93.75 90 ASN A N 1
ATOM 736 C CA . ASN A 1 90 ? -0.227 17.247 1.817 1.00 93.75 90 ASN A CA 1
ATOM 737 C C . ASN A 1 90 ? 1.099 16.930 1.114 1.00 93.75 90 ASN A C 1
ATOM 739 O O . ASN A 1 90 ? 1.739 17.830 0.590 1.00 93.75 90 ASN A O 1
ATOM 743 N N . LYS A 1 91 ? 1.491 15.652 1.041 1.00 89.56 91 LYS A N 1
ATOM 744 C CA . LYS A 1 91 ? 2.661 15.220 0.258 1.00 89.56 91 LYS A CA 1
ATOM 745 C C . LYS A 1 91 ? 2.483 15.466 -1.239 1.00 89.56 91 LYS A C 1
ATOM 747 O O . LYS A 1 91 ? 3.443 15.830 -1.906 1.00 89.56 91 LYS A O 1
ATOM 752 N N . GLU A 1 92 ? 1.283 15.248 -1.772 1.00 89.06 92 GLU A N 1
ATOM 753 C CA . GLU A 1 92 ? 0.972 15.541 -3.176 1.00 89.06 92 GLU A CA 1
ATOM 754 C C . GLU A 1 92 ? 1.051 17.045 -3.460 1.00 89.06 92 GLU A C 1
ATOM 756 O O . GLU A 1 92 ? 1.636 17.423 -4.471 1.00 89.06 92 GLU A O 1
ATOM 761 N N . LYS A 1 93 ? 0.554 17.888 -2.540 1.00 93.06 93 LYS A N 1
ATOM 762 C CA . LYS A 1 93 ? 0.715 19.350 -2.599 1.00 93.06 93 LYS A CA 1
ATOM 763 C C . LYS A 1 93 ? 2.182 19.764 -2.561 1.00 93.06 93 LYS A C 1
ATOM 765 O O . LYS A 1 93 ? 2.644 20.363 -3.514 1.00 93.06 93 LYS A O 1
ATOM 770 N N . GLN A 1 94 ? 2.932 19.325 -1.547 1.00 91.06 94 GLN A N 1
ATOM 771 C CA . GLN A 1 94 ? 4.371 19.598 -1.438 1.00 91.06 94 GLN A CA 1
ATOM 772 C C . GLN A 1 94 ? 5.128 19.188 -2.700 1.00 91.06 94 GLN A C 1
ATOM 774 O O . GLN A 1 94 ? 5.974 19.930 -3.179 1.00 91.06 94 GLN A O 1
ATOM 779 N N . LYS A 1 95 ? 4.819 18.007 -3.252 1.00 89.56 95 LYS A N 1
ATOM 780 C CA . LYS A 1 95 ? 5.413 17.560 -4.509 1.00 89.56 95 LYS A CA 1
ATOM 781 C C . LYS A 1 95 ? 5.075 18.534 -5.632 1.00 89.56 95 LYS A C 1
ATOM 783 O O . LYS A 1 95 ? 5.977 18.907 -6.359 1.00 89.56 95 LYS A O 1
ATOM 788 N N . LYS A 1 96 ? 3.808 18.915 -5.787 1.00 88.56 96 LYS A N 1
ATOM 789 C CA . LYS A 1 96 ? 3.373 19.847 -6.827 1.00 88.56 96 LYS A CA 1
ATOM 790 C C . LYS A 1 96 ? 4.077 21.204 -6.700 1.00 88.56 96 LYS A C 1
ATOM 792 O O . LYS A 1 96 ? 4.655 21.646 -7.681 1.00 88.56 96 LYS A O 1
ATOM 797 N N . ASP A 1 97 ? 4.122 21.769 -5.497 1.00 90.25 97 ASP A N 1
ATOM 798 C CA . ASP A 1 97 ? 4.784 23.047 -5.216 1.00 90.25 97 ASP A CA 1
ATOM 799 C C . ASP A 1 97 ? 6.288 22.991 -5.556 1.00 90.25 97 ASP A C 1
ATOM 801 O O . ASP A 1 97 ? 6.826 23.922 -6.146 1.00 90.25 97 ASP A O 1
ATOM 805 N N . LEU A 1 98 ? 6.963 21.870 -5.254 1.00 85.44 98 LEU A N 1
ATOM 806 C CA . LEU A 1 98 ? 8.370 21.633 -5.619 1.00 85.44 98 LEU A CA 1
ATOM 807 C C . LEU A 1 98 ? 8.602 21.638 -7.139 1.00 85.44 98 LEU A C 1
ATOM 809 O O . LEU A 1 98 ? 9.655 22.085 -7.567 1.00 85.44 98 LEU A O 1
ATOM 813 N N . TRP A 1 99 ? 7.651 21.143 -7.941 1.00 76.00 99 TRP A N 1
ATOM 814 C CA . TRP A 1 99 ? 7.763 21.141 -9.408 1.00 76.00 99 TRP A CA 1
ATOM 815 C C . TRP A 1 99 ? 7.325 22.468 -10.042 1.00 76.00 99 TRP A C 1
ATOM 817 O O . TRP A 1 99 ? 7.848 22.818 -11.086 1.00 76.00 99 TRP A O 1
ATOM 827 N N . GLU A 1 100 ? 6.404 23.213 -9.421 1.00 75.88 100 GLU A N 1
ATOM 828 C CA . GLU A 1 100 ? 5.968 24.543 -9.894 1.00 75.88 100 GLU A CA 1
ATOM 829 C C . GLU A 1 100 ? 6.969 25.663 -9.544 1.00 75.88 100 GLU A C 1
ATOM 831 O O . GLU A 1 100 ? 6.861 26.771 -10.061 1.00 75.88 100 GLU A O 1
ATOM 836 N N . SER A 1 101 ? 7.953 25.385 -8.683 1.00 60.59 101 SER A N 1
ATOM 837 C CA . SER A 1 101 ? 9.000 26.343 -8.293 1.00 60.59 101 SER A CA 1
ATOM 838 C C . SER A 1 101 ? 10.145 26.462 -9.310 1.00 60.59 101 SER A C 1
ATOM 840 O O . SER A 1 101 ? 10.856 27.461 -9.284 1.00 60.59 101 SER A O 1
ATOM 842 N N . ASP A 1 102 ? 10.323 25.469 -10.188 1.00 59.97 102 ASP A N 1
ATOM 843 C CA . ASP A 1 102 ? 11.400 25.429 -11.195 1.00 59.97 102 ASP A CA 1
ATOM 844 C C . ASP A 1 102 ? 11.014 26.125 -12.525 1.00 59.97 102 ASP A C 1
ATOM 846 O O . ASP A 1 102 ? 11.846 26.236 -13.425 1.00 59.97 102 ASP A O 1
ATOM 850 N N . ASP A 1 103 ? 9.767 26.601 -12.651 1.00 59.47 103 ASP A N 1
ATOM 851 C CA . ASP A 1 103 ? 9.203 27.221 -13.865 1.00 59.47 103 ASP A CA 1
ATOM 852 C C . ASP A 1 103 ? 9.236 28.777 -13.852 1.00 59.47 103 ASP A C 1
ATOM 854 O O . ASP A 1 103 ? 8.559 29.414 -14.668 1.00 59.47 103 ASP A O 1
ATOM 858 N N . LEU A 1 104 ? 10.011 29.408 -12.950 1.00 49.59 104 LEU A N 1
ATOM 859 C CA . LEU A 1 104 ? 10.207 30.872 -12.853 1.00 49.59 104 LEU A CA 1
ATOM 860 C C . LEU A 1 104 ? 11.677 31.301 -12.961 1.00 49.59 104 LEU A C 1
ATOM 862 O O . LEU A 1 104 ? 12.528 30.712 -12.260 1.00 49.59 104 LEU A O 1
#

Foldseek 3Di:
DDDQDPVNVLVVPDDPVDRDDDQVPDDPVSVVVCVVCVVVVPDDDPDQDDDPVVVQVVVCVVVVHDRPDDPVNVVVRVVVNVVSVVVVVVVVVVVVVVVVVVVD

Organism: Paramuricea clavata (NCBI:txid317549)

Radius of gyration: 22.05 Å; chains: 1; bounding box: 47×54×49 Å

Secondary structure (DSSP, 8-state):
-----HHHHHHH--BTTB----GGGS-HHHHHHHHHTHHHHS--PPPP---HHHHHHHHHHHTTPPP---HHHHHHHHHHHHHHHHHHHHHHHHHHHHHHTTT-

Sequence (104 aa):
MWFVTARQAIEQCSNPMLKLRPLYEGTQNSKLKARRNVDFLQPYKERPKTTKLVANRLVAGALGMRSKMSKEERQLEREKIKAERERKVNKEKQKKDLWESDDL

pLDDT: mean 84.15, std 10.62, range [38.12, 96.94]

InterPro domains:
  IPR039884 Coiled-coil domain-containing protein R3HC1/R3HCL [PTHR21678] (5-101)